Protein AF-A0A968DZC9-F1 (afdb_monomer_lite)

Secondary structure (DSSP, 8-state):
--HHHHHHHHHHHHTT------PEEE---SSPPPHHHHHHHHHTT-SEEESSSHHHHHHHHHTT----------SPPTTTSSSPP-HHHHHHHHHHHHHHHHHHHHHHHHHHTT--

Sequence (116 aa):
HLPYLELIETAARELRIPMRRGVLFVSPGPSYETAAEIKMVQVLGGDAVSMSTVPEVLVARARNMKVAGISCITNMATGLSQTPLSHQEVTEIANQVKSKFQELVREVISKMDKLD

pLDDT: mean 87.53, std 10.6, range [52.78, 97.38]

Radius of gyration: 15.74 Å; chains: 1; bounding box: 38×30×38 Å

Foldseek 3Di:
DLVLVVLLVVLCVVLVNDDDDAAEAEDQDPDADAPVVVVVCVVVGGPYYDNDDPVVVVVCVVVVHRDDDDDDCQDDGHPPDPDDDDPVSSVVSCVVCVVVVVSSVVSSVVCVVVVD

Structure (mmCIF, N/CA/C/O backbone):
data_AF-A0A968DZC9-F1
#
_entry.id   AF-A0A968DZC9-F1
#
loop_
_atom_site.group_PDB
_atom_site.id
_atom_site.type_symbol
_atom_site.label_atom_id
_atom_site.label_alt_id
_atom_site.label_comp_id
_atom_site.label_asym_id
_atom_site.label_entity_id
_atom_site.label_seq_id
_atom_site.pdbx_PDB_ins_code
_atom_site.Cartn_x
_atom_site.Cartn_y
_atom_site.Cartn_z
_atom_site.occupancy
_atom_site.B_iso_or_equiv
_atom_site.auth_seq_id
_atom_site.auth_comp_id
_atom_site.auth_asym_id
_atom_site.auth_atom_id
_atom_site.pdbx_PDB_model_num
ATOM 1 N N . HIS A 1 1 ? -18.945 4.030 1.276 1.00 53.41 1 HIS A N 1
ATOM 2 C CA . HIS A 1 1 ? -17.963 4.874 1.985 1.00 53.41 1 HIS A CA 1
ATOM 3 C C . HIS A 1 1 ? -16.750 4.041 2.360 1.00 53.41 1 HIS A C 1
ATOM 5 O O . HIS A 1 1 ? -16.921 2.859 2.636 1.00 53.41 1 HIS A O 1
ATOM 11 N N . LEU A 1 2 ? -15.548 4.623 2.326 1.00 70.62 2 LEU A N 1
ATOM 12 C CA . LEU A 1 2 ? -14.283 3.957 2.673 1.00 70.62 2 LEU A CA 1
ATOM 13 C C . LEU A 1 2 ? -13.770 4.530 4.009 1.00 70.62 2 LEU A C 1
ATOM 15 O O . LEU A 1 2 ? -12.769 5.244 4.010 1.00 70.62 2 LEU A O 1
ATOM 19 N N . PRO A 1 3 ? -14.449 4.250 5.141 1.00 83.06 3 PRO A N 1
ATOM 20 C CA . PRO A 1 3 ? -14.233 4.963 6.404 1.00 83.06 3 PRO A CA 1
ATOM 21 C C . PRO A 1 3 ? -12.785 4.882 6.909 1.00 83.06 3 PRO A C 1
ATOM 23 O O . PRO A 1 3 ? -12.264 5.850 7.449 1.00 83.06 3 PRO A O 1
ATOM 26 N N . TYR A 1 4 ? -12.090 3.765 6.671 1.00 88.38 4 TYR A N 1
ATOM 27 C CA . TYR A 1 4 ? -10.689 3.621 7.079 1.00 88.38 4 TYR A CA 1
ATOM 28 C C . TYR A 1 4 ? -9.712 4.445 6.241 1.00 88.38 4 TYR A C 1
ATOM 30 O O . TYR A 1 4 ? -8.688 4.860 6.769 1.00 88.38 4 TYR A O 1
ATOM 38 N N . LEU A 1 5 ? -10.003 4.701 4.960 1.00 90.62 5 LEU A N 1
ATOM 39 C CA . LEU A 1 5 ? -9.149 5.583 4.157 1.00 90.62 5 LEU A CA 1
ATOM 40 C C . LEU A 1 5 ? -9.275 7.027 4.640 1.00 90.62 5 LEU A C 1
ATOM 42 O O . LEU A 1 5 ? -8.262 7.676 4.866 1.00 90.62 5 LEU A O 1
ATOM 46 N N . GLU A 1 6 ? -10.505 7.494 4.870 1.00 91.50 6 GLU A N 1
ATOM 47 C CA . GLU A 1 6 ? -10.772 8.840 5.396 1.00 91.50 6 GLU A CA 1
ATOM 48 C C . GLU A 1 6 ? -10.125 9.039 6.780 1.00 91.50 6 GLU A C 1
ATOM 50 O O . GLU A 1 6 ? -9.545 10.094 7.063 1.00 91.50 6 GLU A O 1
ATOM 55 N N . LEU A 1 7 ? -10.159 8.001 7.624 1.00 92.94 7 LEU A N 1
ATOM 56 C CA . LEU A 1 7 ? -9.468 7.981 8.909 1.00 92.94 7 LEU A CA 1
ATOM 57 C C . LEU A 1 7 ? -7.948 8.132 8.749 1.00 92.94 7 LEU A C 1
ATOM 59 O O . LEU A 1 7 ? -7.342 8.986 9.397 1.00 92.94 7 LEU A O 1
ATOM 63 N N . ILE A 1 8 ? -7.337 7.312 7.889 1.00 95.00 8 ILE A N 1
ATOM 64 C CA . ILE A 1 8 ? -5.890 7.326 7.638 1.00 95.00 8 ILE A CA 1
ATOM 65 C C . ILE A 1 8 ? -5.447 8.682 7.077 1.00 95.00 8 ILE A C 1
ATOM 67 O O . ILE A 1 8 ? -4.454 9.243 7.539 1.00 95.00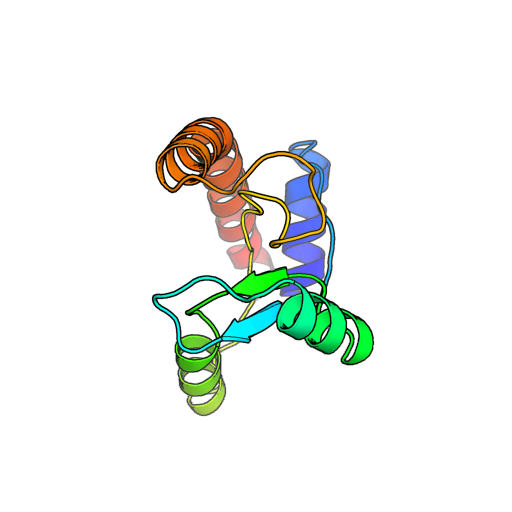 8 ILE A O 1
ATOM 71 N N . GLU A 1 9 ? -6.192 9.241 6.123 1.00 94.00 9 GLU A N 1
ATOM 72 C CA . GLU A 1 9 ? -5.909 10.557 5.540 1.00 94.00 9 GLU A CA 1
ATOM 73 C C . GLU A 1 9 ? -6.016 11.678 6.582 1.00 94.00 9 GLU A C 1
ATOM 75 O O . GLU A 1 9 ? -5.189 12.593 6.608 1.00 94.00 9 GLU A O 1
ATOM 80 N N . THR A 1 10 ? -6.996 11.594 7.484 1.00 94.25 10 THR A N 1
ATOM 81 C CA . THR A 1 10 ? -7.164 12.561 8.575 1.00 94.25 10 THR A CA 1
ATOM 82 C C . THR A 1 10 ? -6.011 12.490 9.575 1.00 94.25 10 THR A C 1
ATOM 84 O O . THR A 1 10 ? -5.421 13.526 9.885 1.00 94.25 10 THR A O 1
ATOM 87 N N . ALA A 1 11 ? -5.633 11.287 10.019 1.00 95.12 11 ALA A N 1
ATOM 88 C CA . ALA A 1 11 ? -4.486 11.084 10.905 1.00 95.12 11 ALA A CA 1
ATOM 89 C C . ALA A 1 11 ? -3.183 11.602 10.272 1.00 95.12 11 ALA A C 1
ATOM 91 O O . ALA A 1 11 ? -2.417 12.324 10.910 1.00 95.12 11 ALA A O 1
ATOM 92 N N . ALA A 1 12 ? -2.962 11.318 8.986 1.00 95.00 12 ALA A N 1
ATOM 93 C CA . ALA A 1 12 ? -1.792 11.806 8.264 1.00 95.00 12 ALA A CA 1
ATOM 94 C C . ALA A 1 12 ? -1.757 13.336 8.167 1.00 95.00 12 ALA A C 1
ATOM 96 O O . ALA A 1 12 ? -0.703 13.939 8.369 1.00 95.00 12 ALA A O 1
ATOM 97 N N . ARG A 1 13 ? -2.905 13.978 7.908 1.00 95.50 13 ARG A N 1
ATOM 98 C CA . ARG A 1 13 ? -3.020 15.442 7.848 1.00 95.50 13 ARG A CA 1
ATOM 99 C C . ARG A 1 13 ? -2.674 16.101 9.182 1.00 95.50 13 ARG A C 1
ATOM 101 O O . ARG A 1 13 ? -1.955 17.097 9.187 1.00 95.50 13 ARG A O 1
ATOM 108 N N . GLU A 1 14 ? -3.154 15.555 10.294 1.00 95.50 14 GLU A N 1
ATOM 109 C CA . GLU A 1 14 ? -2.860 16.079 11.635 1.00 95.50 14 GLU A CA 1
ATOM 110 C C . GLU A 1 14 ? -1.374 15.960 11.991 1.00 95.50 14 GLU A C 1
ATOM 112 O O . GLU A 1 14 ? -0.777 16.915 12.488 1.00 95.50 14 GLU A O 1
ATOM 117 N N . LEU A 1 15 ? -0.751 14.837 11.626 1.00 95.38 15 LEU A N 1
ATOM 118 C CA . LEU A 1 15 ? 0.685 14.598 11.796 1.00 95.38 15 LEU A CA 1
ATOM 119 C C . LEU A 1 15 ? 1.555 15.291 10.731 1.00 95.38 15 LEU A C 1
ATOM 121 O O . LEU A 1 15 ? 2.780 15.172 10.751 1.00 95.38 15 LEU A O 1
ATOM 125 N N . ARG A 1 16 ? 0.942 16.015 9.782 1.00 95.12 16 ARG A N 1
ATOM 126 C CA . ARG A 1 16 ? 1.612 16.665 8.639 1.00 95.12 16 ARG A CA 1
ATOM 127 C C . ARG A 1 16 ? 2.464 15.692 7.812 1.00 95.12 16 ARG A C 1
ATOM 129 O O . ARG A 1 16 ? 3.511 16.063 7.280 1.00 95.12 16 ARG A O 1
ATOM 136 N N . ILE A 1 17 ? 2.013 14.446 7.695 1.00 92.75 17 ILE A N 1
ATOM 137 C CA . ILE A 1 17 ? 2.632 13.414 6.864 1.00 92.75 17 ILE A CA 1
ATOM 138 C C . ILE A 1 17 ? 2.029 13.512 5.455 1.00 92.75 17 ILE A C 1
ATOM 140 O O . ILE A 1 17 ? 0.814 13.363 5.305 1.00 92.75 17 ILE A O 1
ATOM 144 N N . PRO A 1 18 ? 2.840 13.752 4.406 1.00 90.25 18 PRO A N 1
ATOM 145 C CA . PRO A 1 18 ? 2.352 13.731 3.033 1.00 90.25 18 PRO A CA 1
ATOM 146 C C . PRO A 1 18 ? 1.788 12.351 2.692 1.00 90.25 18 PRO A C 1
ATOM 148 O O . PRO A 1 18 ? 2.483 11.344 2.810 1.00 90.25 18 PRO A O 1
ATOM 151 N N . MET A 1 19 ? 0.536 12.314 2.249 1.00 92.00 19 MET A N 1
ATOM 152 C CA . MET A 1 19 ? -0.172 11.085 1.905 1.00 92.00 19 MET A CA 1
ATOM 153 C C . MET A 1 19 ? -0.694 11.188 0.476 1.00 92.00 19 MET A C 1
ATOM 155 O O . MET A 1 19 ? -1.146 12.248 0.040 1.00 92.00 19 MET A O 1
ATOM 159 N N . ARG A 1 20 ? -0.642 10.074 -0.251 1.00 92.31 20 ARG A N 1
ATOM 160 C CA . ARG A 1 20 ? -1.321 9.907 -1.535 1.00 92.31 20 ARG A CA 1
ATOM 161 C C . ARG A 1 20 ? -2.136 8.626 -1.501 1.00 92.31 20 ARG A C 1
ATOM 163 O O . ARG A 1 20 ? -1.748 7.660 -0.849 1.00 92.31 20 ARG A O 1
ATOM 170 N N . ARG A 1 21 ? -3.238 8.624 -2.241 1.00 93.12 21 ARG A N 1
ATOM 171 C CA . ARG A 1 21 ? -4.033 7.431 -2.512 1.00 93.12 21 ARG A CA 1
ATOM 172 C C . ARG A 1 21 ? -3.696 6.917 -3.907 1.00 93.12 21 ARG A C 1
ATOM 174 O O . ARG A 1 21 ? -3.557 7.722 -4.822 1.00 93.12 21 ARG A O 1
ATOM 181 N N . GLY A 1 22 ? -3.609 5.599 -4.049 1.00 93.75 22 GLY A N 1
ATOM 182 C CA . GLY A 1 22 ? -3.351 4.957 -5.332 1.00 93.75 22 GLY A CA 1
ATOM 183 C C . GLY A 1 22 ? -3.726 3.477 -5.362 1.00 93.75 22 GLY A C 1
ATOM 184 O O . GLY A 1 22 ? -4.216 2.925 -4.372 1.00 93.75 22 GLY A O 1
ATOM 185 N N . VAL A 1 23 ? -3.504 2.856 -6.515 1.00 95.56 23 VAL A N 1
ATOM 186 C CA . VAL A 1 23 ? -3.728 1.443 -6.816 1.00 95.56 23 VAL A CA 1
ATOM 187 C C . VAL A 1 23 ? -2.420 0.676 -6.639 1.00 95.56 23 VAL A C 1
ATOM 189 O O . VAL A 1 23 ? -1.417 0.965 -7.291 1.00 95.56 23 VAL A O 1
ATOM 192 N N . LEU A 1 24 ? -2.437 -0.326 -5.761 1.00 95.00 24 LEU A N 1
ATOM 193 C CA . LEU A 1 24 ? -1.314 -1.237 -5.565 1.00 95.00 24 LEU A CA 1
ATOM 194 C C . LEU A 1 24 ? -1.412 -2.403 -6.556 1.00 95.00 24 LEU A C 1
ATOM 196 O O . LEU A 1 24 ? -2.370 -3.174 -6.512 1.00 95.00 24 LEU A O 1
ATOM 200 N N . PHE A 1 25 ? -0.414 -2.545 -7.421 1.00 95.88 25 PHE A N 1
ATOM 201 C CA . PHE A 1 25 ? -0.226 -3.708 -8.279 1.00 95.88 25 PHE A CA 1
ATOM 202 C C . PHE A 1 25 ? 0.638 -4.751 -7.560 1.00 95.88 25 PHE A C 1
ATOM 204 O O . PHE A 1 25 ? 1.631 -4.398 -6.923 1.00 95.88 25 PHE A O 1
ATOM 211 N N . VAL A 1 26 ? 0.278 -6.033 -7.665 1.00 94.62 26 VAL A N 1
ATOM 212 C CA . VAL A 1 26 ? 1.059 -7.132 -7.079 1.00 94.62 26 VAL A CA 1
ATOM 213 C C . VAL A 1 26 ? 1.829 -7.898 -8.147 1.00 94.62 26 VAL A C 1
ATOM 215 O O . VAL A 1 26 ? 1.277 -8.285 -9.174 1.00 94.62 26 VAL A O 1
ATOM 218 N N . SER A 1 27 ? 3.104 -8.131 -7.870 1.00 92.56 27 SER A N 1
ATOM 219 C CA . SER A 1 27 ? 4.040 -8.930 -8.655 1.00 92.56 27 SER A CA 1
ATOM 220 C C . SER A 1 27 ? 4.489 -10.141 -7.825 1.00 92.56 27 SER A C 1
ATOM 222 O O . SER A 1 27 ? 4.491 -10.064 -6.600 1.00 92.56 27 SER A O 1
ATOM 224 N N . PRO A 1 28 ? 4.845 -11.288 -8.423 1.00 90.31 28 PRO A N 1
ATOM 225 C CA . PRO A 1 28 ? 5.279 -12.458 -7.657 1.00 90.31 28 PRO A CA 1
ATOM 226 C C . PRO A 1 28 ? 6.661 -12.303 -6.992 1.00 90.31 28 PRO A C 1
ATOM 228 O O . PRO A 1 28 ? 6.927 -12.989 -6.005 1.00 90.31 28 PRO A O 1
ATOM 231 N N . GLY A 1 29 ? 7.542 -11.430 -7.500 1.00 89.75 29 GLY A N 1
ATOM 232 C CA . GLY A 1 29 ? 8.929 -11.329 -7.024 1.00 89.75 29 GLY A CA 1
ATOM 233 C C . GLY A 1 29 ? 9.742 -12.630 -7.203 1.00 89.75 29 GLY A C 1
ATOM 234 O O . GLY A 1 29 ? 9.307 -13.540 -7.911 1.00 89.75 29 GLY A O 1
ATOM 235 N N . PRO A 1 30 ? 10.943 -12.755 -6.594 1.00 89.88 30 PRO A N 1
ATOM 236 C CA . PRO A 1 30 ? 11.661 -11.754 -5.793 1.00 89.88 30 PRO A CA 1
ATOM 237 C C . PRO A 1 30 ? 12.453 -10.745 -6.643 1.00 89.88 30 PRO A C 1
ATOM 239 O O . PRO A 1 30 ? 13.011 -9.787 -6.111 1.00 89.88 30 PRO A O 1
ATOM 242 N N . SER A 1 31 ? 12.550 -10.972 -7.954 1.00 88.94 31 SER A N 1
ATOM 243 C CA . SER A 1 31 ? 13.162 -10.023 -8.883 1.00 88.94 31 SER A CA 1
ATOM 244 C C . SER A 1 31 ? 12.283 -8.784 -9.028 1.00 88.94 31 SER A C 1
ATOM 246 O O . SER A 1 31 ? 11.063 -8.907 -9.109 1.00 88.94 31 SER A O 1
ATOM 248 N N . TYR A 1 32 ? 12.904 -7.604 -9.087 1.00 87.69 32 TYR A N 1
ATOM 249 C CA . TYR A 1 32 ? 12.202 -6.376 -9.457 1.00 87.69 32 TYR A CA 1
ATOM 250 C C . TYR A 1 32 ? 11.712 -6.428 -10.901 1.00 87.69 32 TYR A C 1
ATOM 252 O O . TYR A 1 32 ? 12.291 -7.106 -11.753 1.00 87.69 32 TYR A O 1
ATOM 260 N N . GLU A 1 33 ? 10.681 -5.641 -11.172 1.00 91.56 33 GLU A N 1
ATOM 261 C CA . GLU A 1 33 ? 10.094 -5.499 -12.492 1.00 91.56 33 GLU A CA 1
ATOM 262 C C . GLU A 1 33 ? 11.059 -4.774 -13.437 1.00 91.56 33 GLU A C 1
ATOM 264 O O . GLU A 1 33 ? 11.780 -3.837 -13.070 1.00 91.56 33 GLU A O 1
ATOM 269 N N . THR A 1 34 ? 11.039 -5.181 -14.698 1.00 92.12 34 THR A N 1
ATOM 270 C CA . THR A 1 34 ? 11.696 -4.484 -15.799 1.00 92.12 34 THR A CA 1
ATOM 271 C C . THR A 1 34 ? 10.991 -3.160 -16.110 1.00 92.12 34 THR A C 1
ATOM 273 O O . THR A 1 34 ? 9.810 -2.962 -15.827 1.00 92.12 34 THR A O 1
ATOM 276 N N . ALA A 1 35 ? 11.683 -2.244 -16.793 1.00 91.56 35 ALA A N 1
ATOM 277 C CA . ALA A 1 35 ? 11.078 -0.977 -17.219 1.00 91.56 35 ALA A CA 1
ATOM 278 C C . ALA A 1 35 ? 9.858 -1.167 -18.149 1.00 91.56 35 ALA A C 1
ATOM 280 O O . ALA A 1 35 ? 8.963 -0.323 -18.178 1.00 91.56 35 ALA A O 1
ATOM 281 N N . ALA A 1 36 ? 9.812 -2.261 -18.919 1.00 94.69 36 ALA A N 1
ATOM 282 C CA . ALA A 1 36 ? 8.667 -2.588 -19.767 1.00 94.69 36 ALA A CA 1
ATOM 283 C C . ALA A 1 36 ? 7.456 -3.036 -18.932 1.00 94.69 36 ALA A C 1
ATOM 285 O O . ALA A 1 36 ? 6.342 -2.578 -19.183 1.00 94.69 36 ALA A O 1
ATOM 286 N N . GLU A 1 37 ? 7.678 -3.859 -17.907 1.00 95.25 37 GLU A N 1
ATOM 287 C CA . GLU A 1 37 ? 6.631 -4.278 -16.969 1.00 95.25 37 GLU A CA 1
ATOM 288 C C . GLU A 1 37 ? 6.103 -3.096 -16.152 1.00 95.25 37 GLU A C 1
ATOM 290 O O . GLU A 1 37 ? 4.894 -2.954 -16.007 1.00 95.25 37 GLU A O 1
ATOM 295 N N . ILE A 1 38 ? 6.965 -2.176 -15.706 1.00 95.31 38 ILE A N 1
ATOM 296 C CA . ILE A 1 38 ? 6.519 -0.954 -15.020 1.00 95.31 38 ILE A CA 1
ATOM 297 C C . ILE A 1 38 ? 5.633 -0.087 -15.921 1.00 95.31 38 ILE A C 1
ATOM 299 O O . ILE A 1 38 ? 4.583 0.380 -15.480 1.00 95.31 38 ILE A O 1
ATOM 303 N N . LYS A 1 39 ? 5.989 0.086 -17.201 1.00 94.81 39 LYS A N 1
ATOM 304 C CA . LYS A 1 39 ? 5.124 0.792 -18.165 1.00 94.81 39 LYS A CA 1
ATOM 305 C C . LYS A 1 39 ? 3.786 0.085 -18.352 1.00 94.81 39 LYS A C 1
ATOM 307 O O . LYS A 1 39 ? 2.755 0.749 -18.402 1.00 94.81 39 LYS A O 1
ATOM 312 N N . MET A 1 40 ? 3.794 -1.245 -18.439 1.00 96.38 40 MET A N 1
ATOM 313 C CA . MET A 1 40 ? 2.565 -2.035 -18.489 1.00 96.38 40 MET A CA 1
ATOM 314 C C . MET A 1 40 ? 1.697 -1.761 -17.254 1.00 96.38 40 MET A C 1
ATOM 316 O O . MET A 1 40 ? 0.520 -1.455 -17.410 1.00 96.38 40 MET A O 1
ATOM 320 N N . VAL A 1 41 ? 2.267 -1.794 -16.046 1.00 96.62 41 VAL A N 1
ATOM 321 C CA . VAL A 1 41 ? 1.536 -1.508 -14.800 1.00 96.62 41 VAL A CA 1
ATOM 322 C C . VAL A 1 41 ? 0.929 -0.105 -14.808 1.00 96.62 41 VAL A C 1
ATOM 324 O O . VAL A 1 41 ? -0.239 0.047 -14.457 1.00 96.62 41 VAL A O 1
ATOM 327 N N . GLN A 1 42 ? 1.670 0.909 -15.262 1.00 94.50 42 GLN A N 1
ATOM 328 C CA . GLN A 1 42 ? 1.149 2.275 -15.378 1.00 94.50 42 GLN A CA 1
ATOM 329 C C . GLN A 1 42 ? -0.042 2.358 -16.340 1.00 94.50 42 GLN A C 1
ATOM 331 O O . GLN A 1 42 ? -1.043 2.996 -16.024 1.00 94.50 42 GLN A O 1
ATOM 336 N N . VAL A 1 43 ? 0.034 1.684 -17.494 1.00 97.19 43 VAL A N 1
ATOM 337 C CA . VAL A 1 43 ? -1.077 1.613 -18.461 1.00 97.19 43 VAL A CA 1
ATOM 338 C C . VAL A 1 43 ? -2.292 0.894 -17.869 1.00 97.19 43 VAL A C 1
ATOM 340 O O . VAL A 1 43 ? -3.425 1.288 -18.135 1.00 97.19 43 VAL A O 1
ATOM 343 N N . LEU A 1 44 ? -2.071 -0.121 -17.031 1.00 96.94 44 LEU A N 1
ATOM 344 C CA . LEU A 1 44 ? -3.125 -0.819 -16.288 1.00 96.94 44 LEU A CA 1
ATOM 345 C C . LEU A 1 44 ? -3.676 -0.006 -15.098 1.00 96.94 44 LEU A C 1
ATOM 347 O O . LEU A 1 44 ? -4.637 -0.441 -14.466 1.00 96.94 44 LEU A O 1
ATOM 351 N N . GLY A 1 45 ? -3.100 1.165 -14.803 1.00 96.56 45 GLY A N 1
ATOM 352 C CA . GLY A 1 45 ? -3.549 2.071 -13.745 1.00 96.56 45 GLY A CA 1
ATOM 353 C C . GLY A 1 45 ? -2.960 1.791 -12.361 1.00 96.56 45 GLY A C 1
ATOM 354 O O . GLY A 1 45 ? -3.543 2.221 -11.371 1.00 96.56 45 GLY A O 1
ATOM 355 N N . GLY A 1 46 ? -1.848 1.059 -12.265 1.00 96.00 46 GLY A N 1
ATOM 356 C CA . GLY A 1 46 ? -1.121 0.872 -11.008 1.00 96.00 46 GLY A CA 1
ATOM 357 C C . GLY A 1 46 ? -0.266 2.092 -10.649 1.00 96.00 46 GLY A C 1
ATOM 358 O O . GLY A 1 46 ? 0.503 2.581 -11.475 1.00 96.00 46 GLY A O 1
ATOM 359 N N . ASP A 1 47 ? -0.365 2.544 -9.398 1.00 94.88 47 ASP A N 1
ATOM 360 C CA . ASP A 1 47 ? 0.416 3.660 -8.844 1.00 94.88 47 ASP A CA 1
ATOM 361 C C . ASP A 1 47 ? 1.657 3.187 -8.069 1.00 94.88 47 ASP A C 1
ATOM 363 O O . ASP A 1 47 ? 2.628 3.929 -7.918 1.00 94.88 47 ASP A O 1
ATOM 367 N N . ALA A 1 48 ? 1.629 1.953 -7.562 1.00 93.75 48 ALA A N 1
ATOM 368 C CA . ALA A 1 48 ? 2.730 1.320 -6.844 1.00 93.75 48 ALA A CA 1
ATOM 369 C C . ALA A 1 48 ? 2.789 -0.178 -7.158 1.00 93.75 48 ALA A C 1
ATOM 371 O O . ALA A 1 48 ? 1.765 -0.784 -7.471 1.00 93.75 48 ALA A O 1
ATOM 372 N N . VAL A 1 49 ? 3.973 -0.778 -7.029 1.00 93.75 49 VAL A N 1
ATOM 373 C CA . VAL A 1 49 ? 4.179 -2.225 -7.179 1.00 93.75 49 VAL A CA 1
ATOM 374 C C . VAL A 1 49 ? 4.651 -2.813 -5.853 1.00 93.75 49 VAL A C 1
ATOM 376 O O . VAL A 1 49 ? 5.465 -2.209 -5.158 1.00 93.75 49 VAL A O 1
ATOM 379 N N . SER A 1 50 ? 4.123 -3.978 -5.490 1.00 92.19 50 SER A N 1
ATOM 380 C CA . SER A 1 50 ? 4.532 -4.744 -4.314 1.00 92.19 50 SER A CA 1
ATOM 381 C C . SER A 1 50 ? 4.613 -6.227 -4.648 1.00 92.19 50 SER A C 1
ATOM 383 O O . SER A 1 50 ? 3.929 -6.709 -5.546 1.00 92.19 50 SER A O 1
ATOM 385 N N . MET A 1 51 ? 5.427 -6.959 -3.892 1.00 93.81 51 MET A N 1
ATOM 386 C CA . MET A 1 51 ? 5.539 -8.415 -3.994 1.00 93.81 51 MET A CA 1
ATOM 387 C C . MET A 1 51 ? 4.706 -9.155 -2.933 1.00 93.81 51 MET A C 1
ATOM 389 O O . MET A 1 51 ? 4.869 -10.353 -2.722 1.00 93.81 51 MET A O 1
ATOM 393 N N . SER A 1 52 ? 3.842 -8.439 -2.207 1.00 93.06 52 SER A N 1
ATOM 394 C CA . SER A 1 52 ? 3.071 -8.969 -1.076 1.00 93.06 52 SER A CA 1
ATOM 395 C C . SER A 1 52 ? 1.708 -8.276 -0.939 1.00 93.06 52 SER A C 1
ATOM 397 O O . SER A 1 52 ? 1.243 -7.593 -1.853 1.00 93.06 52 SER A O 1
ATOM 399 N N . THR A 1 53 ? 1.075 -8.404 0.231 1.00 94.81 53 THR A N 1
ATOM 400 C CA . THR A 1 53 ? -0.128 -7.679 0.674 1.00 94.81 53 THR A CA 1
ATOM 401 C C . THR A 1 53 ? -1.430 -8.152 0.032 1.00 94.81 53 THR A C 1
ATOM 403 O O . THR A 1 53 ? -2.419 -8.349 0.736 1.00 94.81 53 THR A O 1
ATOM 406 N N . VAL A 1 54 ? -1.481 -8.332 -1.291 1.00 94.56 54 VAL A N 1
ATOM 407 C CA . VAL A 1 54 ? -2.721 -8.744 -1.973 1.00 94.56 54 VAL A CA 1
ATOM 408 C C . VAL A 1 54 ? -3.238 -10.110 -1.490 1.00 94.56 54 VAL A C 1
ATOM 410 O O . VAL A 1 54 ? -4.438 -10.195 -1.212 1.00 94.56 54 VAL A O 1
ATOM 413 N N . PRO A 1 55 ? -2.407 -11.160 -1.317 1.00 93.00 55 PRO A N 1
ATOM 414 C CA . PRO A 1 55 ? -2.874 -12.435 -0.767 1.00 93.00 55 PRO A CA 1
ATOM 415 C C . PRO A 1 55 ? -3.514 -12.301 0.624 1.00 93.00 55 PRO A C 1
ATOM 417 O O . PRO A 1 55 ? -4.579 -12.866 0.877 1.00 93.00 55 PRO A O 1
ATOM 420 N N . GLU A 1 56 ? -2.917 -11.509 1.514 1.00 95.69 56 GLU A N 1
ATOM 421 C CA . GLU A 1 56 ? -3.415 -11.258 2.868 1.00 95.69 56 GLU A CA 1
ATOM 422 C C . GLU A 1 56 ? -4.749 -10.505 2.843 1.00 95.69 56 GLU A C 1
ATOM 424 O O . GLU A 1 56 ? -5.688 -10.872 3.554 1.00 95.69 56 GLU A O 1
ATOM 429 N N . VAL A 1 57 ? -4.868 -9.491 1.976 1.00 95.50 57 VAL A N 1
ATOM 430 C CA . VAL A 1 57 ? -6.115 -8.739 1.769 1.00 95.50 57 VAL A CA 1
ATOM 431 C C . VAL A 1 57 ? -7.227 -9.667 1.278 1.00 95.50 57 VAL A C 1
ATOM 433 O O . VAL A 1 57 ? -8.344 -9.602 1.794 1.00 95.50 57 VAL A O 1
ATOM 436 N N . LEU A 1 58 ? -6.943 -10.554 0.318 1.00 95.44 58 LEU A N 1
ATOM 437 C CA . LEU A 1 58 ? -7.923 -11.508 -0.208 1.00 95.44 58 LEU A CA 1
ATOM 438 C C . LEU A 1 58 ? -8.453 -12.439 0.890 1.00 95.44 58 LEU A C 1
ATOM 440 O O . LEU A 1 58 ? -9.668 -12.592 1.031 1.00 95.44 58 LEU A O 1
ATOM 444 N N . VAL A 1 59 ? -7.563 -13.004 1.712 1.00 97.38 59 VAL A N 1
ATOM 445 C CA . VAL A 1 59 ? -7.950 -13.874 2.835 1.00 97.38 59 VAL A CA 1
ATOM 446 C C . VAL A 1 59 ? -8.765 -13.108 3.880 1.00 97.38 59 VAL A C 1
ATOM 448 O O . VAL A 1 59 ? -9.813 -13.591 4.311 1.00 97.38 59 VAL A O 1
ATOM 451 N N . ALA A 1 60 ? -8.343 -11.901 4.260 1.00 96.25 60 ALA A N 1
ATOM 452 C CA . ALA A 1 60 ? -9.060 -11.074 5.229 1.00 96.25 60 ALA A CA 1
ATOM 453 C C . ALA A 1 60 ? -10.477 -10.723 4.739 1.00 96.25 60 ALA A C 1
ATOM 455 O O . ALA A 1 60 ? -11.458 -10.850 5.477 1.00 96.25 60 ALA A O 1
ATOM 456 N N . ARG A 1 61 ? -10.616 -10.355 3.459 1.00 94.81 61 ARG A N 1
ATOM 457 C CA . ARG A 1 61 ? -11.916 -10.061 2.838 1.00 94.81 61 ARG A CA 1
ATOM 458 C C . ARG A 1 61 ? -12.805 -11.297 2.732 1.00 94.81 61 ARG A C 1
ATOM 460 O O . ARG A 1 61 ? -13.998 -11.179 2.998 1.00 94.81 61 ARG A O 1
ATOM 467 N N 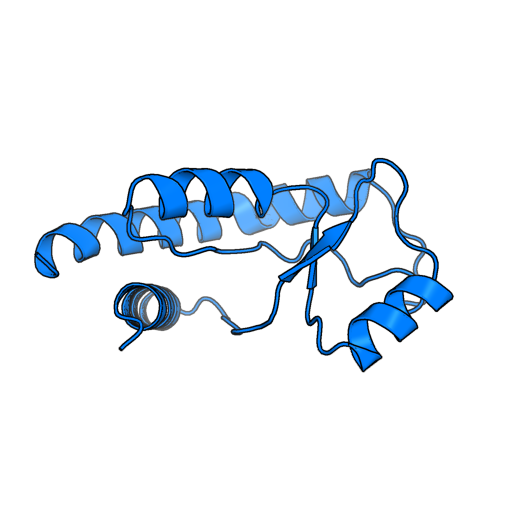. ALA A 1 62 ? -12.243 -12.474 2.447 1.00 96.94 62 ALA A N 1
ATOM 468 C CA . ALA A 1 62 ? -12.976 -13.743 2.488 1.00 96.94 62 ALA A CA 1
ATOM 469 C C . ALA A 1 62 ? -13.525 -14.072 3.892 1.00 96.94 62 ALA A C 1
ATOM 471 O O . ALA A 1 62 ? -14.473 -14.842 4.025 1.00 96.94 62 ALA A O 1
ATOM 472 N N . ARG A 1 63 ? -12.962 -13.464 4.946 1.00 96.94 63 ARG A N 1
ATOM 473 C CA . ARG A 1 63 ? -13.451 -13.534 6.333 1.00 96.94 63 ARG A CA 1
ATOM 474 C C . ARG A 1 63 ? -14.268 -12.312 6.759 1.00 96.94 63 ARG A C 1
ATOM 476 O O . ARG A 1 63 ? -14.452 -12.092 7.950 1.00 96.94 63 ARG A O 1
ATOM 483 N N . ASN A 1 64 ? -14.771 -11.527 5.803 1.00 93.62 64 ASN A N 1
ATOM 484 C CA . ASN A 1 64 ? -15.554 -10.308 6.033 1.00 93.62 64 ASN A CA 1
ATOM 485 C C . ASN A 1 64 ? -14.839 -9.239 6.875 1.00 93.62 64 ASN A C 1
ATOM 487 O O . ASN A 1 64 ? -15.479 -8.319 7.385 1.00 93.62 64 ASN A O 1
ATOM 491 N N . MET A 1 65 ? -13.510 -9.307 6.993 1.00 93.00 65 MET A N 1
ATOM 492 C CA . MET A 1 65 ? -12.749 -8.287 7.700 1.00 93.00 65 MET A CA 1
ATOM 493 C C . MET A 1 65 ? -12.760 -6.985 6.898 1.00 93.00 65 MET A C 1
ATOM 495 O O . MET A 1 65 ? -12.702 -6.971 5.660 1.00 93.00 65 MET A O 1
ATOM 499 N N . LYS A 1 66 ? -12.834 -5.864 7.609 1.00 90.00 66 LYS A N 1
ATOM 500 C CA . LYS A 1 66 ? -12.609 -4.541 7.031 1.00 90.00 66 LYS A CA 1
ATOM 501 C C . LYS A 1 66 ? -11.090 -4.340 6.911 1.00 90.00 66 LYS A C 1
ATOM 503 O O . LYS A 1 66 ? -10.358 -4.678 7.834 1.00 90.00 66 LYS A O 1
ATOM 508 N N . VAL A 1 67 ? -10.612 -3.856 5.764 1.00 91.75 67 VAL A N 1
ATOM 509 C CA . VAL A 1 67 ? -9.174 -3.784 5.452 1.00 91.75 67 VAL A CA 1
ATOM 510 C C . VAL A 1 67 ? -8.830 -2.405 4.906 1.00 91.75 67 VAL A C 1
ATOM 512 O O . VAL A 1 67 ? -9.562 -1.869 4.073 1.00 91.75 67 VAL A O 1
ATOM 515 N N . ALA A 1 68 ? -7.701 -1.861 5.350 1.00 92.00 68 ALA A N 1
ATOM 516 C CA . ALA A 1 68 ? -7.052 -0.699 4.763 1.00 92.00 68 ALA A CA 1
ATOM 517 C C . ALA A 1 68 ? -5.551 -0.972 4.640 1.00 92.00 68 ALA A C 1
ATOM 519 O O . ALA A 1 68 ? -4.971 -1.638 5.496 1.00 92.00 68 ALA A O 1
ATOM 520 N N . GLY A 1 69 ? -4.939 -0.487 3.561 1.00 92.44 69 GLY A N 1
ATOM 521 C CA . GLY A 1 69 ? -3.518 -0.671 3.283 1.00 92.44 69 GLY A CA 1
ATOM 522 C C . GLY A 1 69 ? -2.781 0.661 3.293 1.00 92.44 69 GLY A C 1
ATOM 523 O O . GLY A 1 69 ? -3.284 1.649 2.761 1.00 92.44 69 GLY A O 1
ATOM 524 N N . ILE A 1 70 ? -1.581 0.671 3.871 1.00 93.94 70 ILE A N 1
ATOM 525 C CA . ILE A 1 70 ? -0.651 1.801 3.814 1.00 93.94 70 ILE A CA 1
ATOM 526 C C . ILE A 1 70 ? 0.656 1.262 3.243 1.00 93.94 70 ILE A C 1
ATOM 528 O O . ILE A 1 70 ? 1.241 0.339 3.804 1.00 93.94 70 ILE A O 1
ATOM 532 N N . SER A 1 71 ? 1.098 1.817 2.118 1.00 92.00 71 SER A N 1
ATOM 533 C CA . SER A 1 71 ? 2.366 1.445 1.485 1.00 92.00 71 SER A CA 1
ATOM 534 C C . SER A 1 71 ? 3.402 2.535 1.729 1.00 92.00 71 SER A C 1
ATOM 536 O O . SER A 1 71 ? 3.164 3.702 1.423 1.00 92.00 71 SER A O 1
ATOM 538 N N . CYS A 1 72 ? 4.559 2.158 2.270 1.00 89.00 72 CYS A N 1
ATOM 539 C CA . CYS A 1 72 ? 5.711 3.049 2.348 1.00 89.00 72 CYS A CA 1
ATOM 540 C C . CYS A 1 72 ? 6.466 2.982 1.018 1.00 89.00 72 CYS A C 1
ATOM 542 O O . CYS A 1 72 ? 7.069 1.958 0.708 1.00 89.00 72 CYS A O 1
ATOM 544 N N . ILE A 1 73 ? 6.427 4.057 0.229 1.00 87.56 73 ILE A N 1
ATOM 545 C CA . ILE A 1 73 ? 7.140 4.118 -1.052 1.00 87.56 73 ILE A CA 1
ATOM 546 C C . ILE A 1 73 ? 8.623 4.361 -0.775 1.00 87.56 73 ILE A C 1
ATOM 548 O O . ILE A 1 73 ? 9.032 5.472 -0.447 1.00 87.56 73 ILE A O 1
ATOM 552 N N . THR A 1 74 ? 9.419 3.300 -0.865 1.00 77.44 74 THR A N 1
ATOM 553 C CA . THR A 1 74 ? 10.858 3.315 -0.566 1.00 77.44 74 THR A CA 1
ATOM 554 C C . THR A 1 74 ? 11.715 3.744 -1.747 1.00 77.44 74 THR A C 1
ATOM 556 O O . THR A 1 74 ? 12.824 4.222 -1.551 1.00 77.44 74 THR A O 1
ATOM 559 N N . ASN A 1 75 ? 11.224 3.577 -2.972 1.00 79.75 75 ASN A N 1
ATOM 560 C CA . ASN A 1 75 ? 11.964 3.866 -4.193 1.00 79.75 75 ASN A CA 1
ATOM 561 C C . ASN A 1 75 ? 11.009 4.135 -5.358 1.00 79.75 75 ASN A C 1
ATOM 563 O O . ASN A 1 75 ? 9.847 3.729 -5.343 1.00 79.75 75 ASN A O 1
ATOM 567 N N . MET A 1 76 ? 11.527 4.791 -6.394 1.00 81.50 76 MET A N 1
ATOM 568 C CA . MET A 1 76 ? 10.848 4.862 -7.686 1.00 81.50 76 MET A CA 1
ATOM 569 C C . MET A 1 76 ? 10.947 3.512 -8.397 1.00 81.50 76 MET A C 1
ATOM 571 O O . MET A 1 76 ? 11.927 2.792 -8.227 1.00 81.50 76 MET A O 1
ATOM 575 N N . ALA A 1 77 ? 9.951 3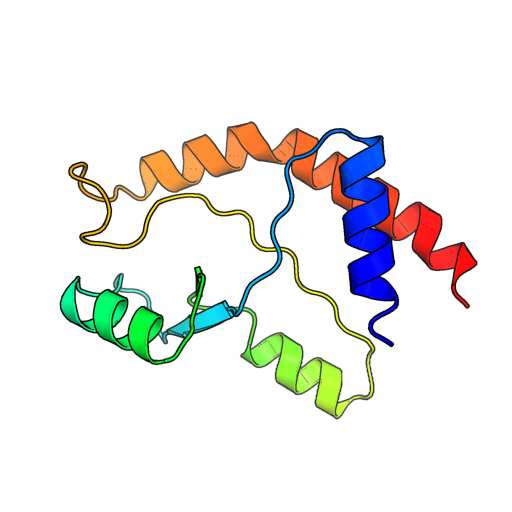.157 -9.203 1.00 81.00 77 ALA A N 1
ATOM 576 C CA . ALA A 1 77 ? 9.995 1.913 -9.963 1.00 81.00 77 ALA A CA 1
ATOM 577 C C . ALA A 1 77 ? 11.100 1.931 -11.043 1.00 81.00 77 ALA A C 1
ATOM 579 O O . ALA A 1 77 ? 11.516 3.000 -11.508 1.00 81.00 77 ALA A O 1
ATOM 580 N N . THR A 1 78 ? 11.573 0.748 -11.452 1.00 80.69 78 THR A N 1
ATOM 581 C CA . THR A 1 78 ? 12.637 0.585 -12.456 1.00 80.69 78 THR A CA 1
ATOM 582 C C . THR A 1 78 ? 12.347 1.395 -13.721 1.00 80.69 78 THR A C 1
ATOM 584 O O . THR A 1 78 ? 11.270 1.301 -14.306 1.00 80.69 78 THR A O 1
ATOM 587 N N . GLY A 1 79 ? 13.326 2.184 -14.170 1.00 77.44 79 GLY A N 1
ATOM 588 C CA . GLY A 1 79 ?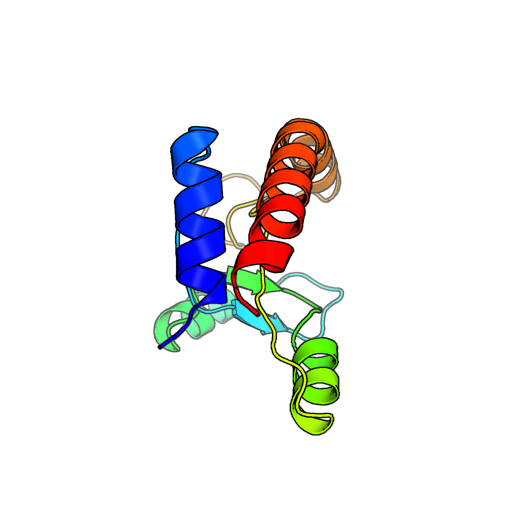 13.207 2.997 -15.384 1.00 77.44 79 GLY A CA 1
ATOM 589 C C . GLY A 1 79 ? 12.455 4.322 -15.214 1.00 77.44 79 GLY A C 1
ATOM 590 O O . GLY A 1 79 ? 12.347 5.061 -16.190 1.00 77.44 79 GLY A O 1
ATOM 591 N N . LEU A 1 80 ? 11.971 4.651 -14.008 1.00 77.38 80 LEU A N 1
ATOM 592 C CA . LEU A 1 80 ? 11.417 5.977 -13.685 1.00 77.38 80 LEU A CA 1
ATOM 593 C C . LEU A 1 80 ? 12.453 6.933 -13.069 1.00 77.38 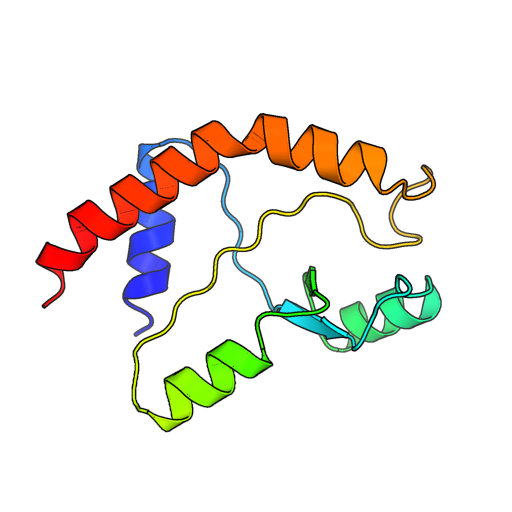80 LEU A C 1
ATOM 595 O O . LEU A 1 80 ? 12.260 8.146 -13.113 1.00 77.38 80 LEU A O 1
ATOM 599 N N . SER A 1 81 ? 13.545 6.404 -12.511 1.00 71.69 81 SER A N 1
ATOM 600 C CA . SER A 1 81 ? 14.697 7.173 -12.018 1.00 71.69 81 SER A CA 1
ATOM 601 C C . SER A 1 81 ? 15.955 6.828 -12.817 1.00 71.69 81 SER A C 1
ATOM 603 O O . SER A 1 81 ? 16.074 5.716 -13.333 1.00 71.69 81 SER A O 1
ATOM 605 N N . GLN A 1 82 ? 16.901 7.771 -12.907 1.00 59.59 82 GLN A N 1
ATOM 606 C CA . GLN A 1 82 ? 18.219 7.526 -13.512 1.00 59.59 82 GLN A CA 1
ATOM 607 C C . GLN A 1 82 ? 19.160 6.724 -12.600 1.00 59.59 82 GLN A C 1
ATOM 609 O O . GLN A 1 82 ? 20.156 6.184 -13.075 1.00 59.59 82 GLN A O 1
ATOM 614 N N . THR A 1 83 ? 18.852 6.628 -11.304 1.00 61.25 83 THR A N 1
ATOM 615 C CA . THR A 1 83 ? 19.612 5.823 -10.342 1.00 61.25 83 THR A CA 1
ATOM 616 C C . THR A 1 83 ? 19.161 4.357 -10.370 1.00 61.25 83 THR A C 1
ATOM 618 O O . THR A 1 83 ? 17.957 4.100 -10.260 1.00 61.25 83 THR A O 1
ATOM 621 N N . PRO A 1 84 ? 20.090 3.387 -10.498 1.00 63.09 84 PRO A N 1
ATOM 622 C CA . PRO A 1 84 ? 19.785 1.968 -10.337 1.00 63.09 84 PRO A CA 1
ATOM 623 C C . PRO A 1 84 ? 19.234 1.678 -8.940 1.00 63.09 84 PRO A C 1
ATOM 625 O O . PRO A 1 84 ? 19.690 2.262 -7.964 1.00 63.09 84 PRO A O 1
ATOM 628 N N . LEU A 1 85 ? 18.287 0.747 -8.841 1.00 66.00 85 LEU A N 1
ATOM 629 C CA . LEU A 1 85 ? 17.727 0.336 -7.557 1.00 66.00 85 LEU A CA 1
ATOM 630 C C . LEU A 1 85 ? 18.729 -0.497 -6.762 1.00 66.00 85 LEU A C 1
ATOM 632 O O . LEU A 1 85 ? 19.172 -1.544 -7.239 1.00 66.00 85 LEU A O 1
ATOM 636 N N . SER A 1 86 ? 19.022 -0.089 -5.527 1.00 70.75 86 SER A N 1
ATOM 637 C CA . SER A 1 86 ? 19.726 -0.936 -4.566 1.00 70.75 86 SER A CA 1
ATOM 638 C C . SER A 1 86 ? 18.820 -1.331 -3.396 1.00 70.75 86 SER A C 1
ATOM 640 O O . SER A 1 86 ? 18.050 -0.535 -2.859 1.00 70.75 86 SER A O 1
ATOM 642 N N . HIS A 1 87 ? 18.919 -2.589 -2.957 1.00 69.38 87 HIS A N 1
ATOM 643 C CA . HIS A 1 87 ? 18.193 -3.067 -1.773 1.00 69.38 87 HIS A CA 1
ATOM 644 C C . HIS A 1 87 ? 18.617 -2.325 -0.488 1.00 69.38 87 HIS A C 1
ATOM 646 O O . HIS A 1 87 ? 17.845 -2.192 0.464 1.00 69.38 87 HIS A O 1
ATOM 652 N N . GLN A 1 88 ? 19.845 -1.805 -0.476 1.00 72.75 88 GLN A N 1
ATOM 653 C CA . GLN A 1 88 ? 20.381 -1.033 0.633 1.00 72.75 88 GLN A CA 1
ATOM 654 C C . GLN A 1 88 ? 19.679 0.328 0.772 1.00 72.75 88 GLN A C 1
ATOM 656 O O . GLN A 1 88 ? 19.215 0.645 1.865 1.00 72.75 88 GLN A O 1
ATOM 661 N N . GLU A 1 89 ? 19.493 1.076 -0.323 1.00 70.62 89 GLU A N 1
ATOM 662 C CA . GLU A 1 89 ? 18.759 2.356 -0.308 1.00 70.62 89 GLU A CA 1
ATOM 663 C C . GLU A 1 89 ? 17.314 2.183 0.172 1.00 70.62 89 GLU A C 1
ATOM 665 O O . GLU A 1 89 ? 16.819 2.979 0.971 1.00 70.62 89 GLU A O 1
ATOM 670 N N . VAL A 1 90 ? 16.649 1.103 -0.253 1.00 75.00 90 VAL A N 1
ATOM 671 C CA . VAL A 1 90 ? 15.296 0.755 0.210 1.00 75.00 90 VAL A CA 1
ATOM 672 C C . VAL A 1 90 ? 15.259 0.612 1.733 1.00 75.00 90 VAL A C 1
ATOM 674 O O . VAL A 1 90 ? 14.369 1.154 2.392 1.00 75.00 90 VAL A O 1
ATOM 677 N N . THR A 1 91 ? 16.246 -0.080 2.303 1.00 75.62 91 THR A N 1
ATOM 678 C CA . THR A 1 91 ? 16.343 -0.315 3.750 1.00 75.62 91 THR A CA 1
ATOM 679 C C . THR A 1 91 ? 16.650 0.972 4.517 1.00 75.62 91 THR A C 1
ATOM 681 O O . THR A 1 91 ? 16.078 1.221 5.581 1.00 75.62 91 THR A O 1
ATOM 684 N N . GLU A 1 92 ? 17.529 1.820 3.985 1.00 77.81 92 GLU A N 1
ATOM 685 C CA . GLU A 1 92 ? 17.880 3.107 4.590 1.00 77.81 92 GLU A CA 1
ATOM 686 C C . GLU A 1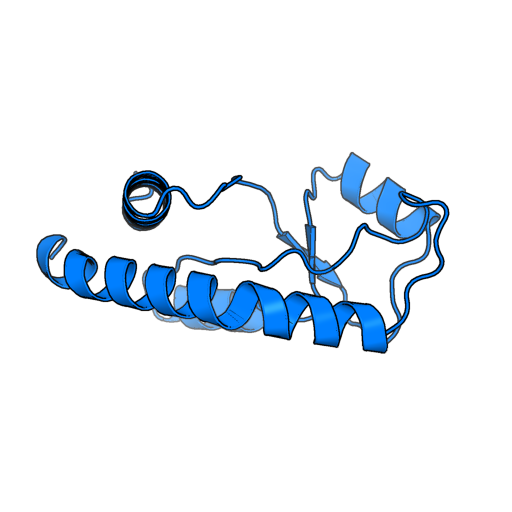 92 ? 16.682 4.062 4.623 1.00 77.81 92 GLU A C 1
ATOM 688 O O . GLU A 1 92 ? 16.365 4.613 5.681 1.00 77.81 92 GLU A O 1
ATOM 693 N N . ILE A 1 93 ? 15.955 4.192 3.509 1.00 76.12 93 ILE A N 1
ATOM 694 C CA . ILE A 1 93 ? 14.744 5.019 3.435 1.00 76.12 93 ILE A CA 1
ATOM 695 C C . ILE A 1 93 ? 13.662 4.465 4.367 1.00 76.12 93 ILE A C 1
ATOM 697 O O . ILE A 1 93 ? 13.051 5.226 5.120 1.00 76.12 93 ILE A O 1
ATOM 701 N N . ALA A 1 94 ? 13.464 3.144 4.401 1.00 75.62 94 ALA A N 1
ATOM 702 C CA . ALA A 1 94 ? 12.519 2.523 5.327 1.00 75.62 94 ALA A CA 1
ATOM 703 C C . ALA A 1 94 ? 12.844 2.865 6.793 1.00 75.62 94 ALA A C 1
ATOM 705 O O . ALA A 1 94 ? 11.944 3.203 7.564 1.00 75.62 94 ALA A O 1
ATOM 706 N N . ASN A 1 95 ? 14.125 2.856 7.176 1.00 77.44 95 ASN A N 1
ATOM 707 C CA . ASN A 1 95 ? 14.558 3.233 8.523 1.00 77.44 95 ASN A CA 1
ATOM 708 C C . ASN A 1 95 ? 14.330 4.720 8.832 1.00 77.44 95 ASN A C 1
ATOM 710 O O . ASN A 1 95 ? 13.934 5.047 9.952 1.00 77.44 95 ASN A O 1
ATOM 714 N N . GLN A 1 96 ? 14.520 5.612 7.858 1.00 78.31 96 GLN A N 1
ATOM 715 C CA . GLN A 1 96 ? 14.258 7.048 8.022 1.00 78.31 96 GLN A CA 1
ATOM 716 C C . GLN A 1 96 ? 12.765 7.355 8.202 1.00 78.31 96 GLN A C 1
ATOM 718 O O . GLN A 1 96 ? 12.398 8.247 8.967 1.00 78.31 96 GLN A O 1
ATOM 723 N N . VAL A 1 97 ? 11.892 6.613 7.513 1.00 83.44 97 VAL A N 1
ATOM 724 C CA . VAL A 1 97 ? 10.434 6.824 7.557 1.00 83.44 97 VAL A CA 1
ATOM 725 C C . VAL A 1 97 ? 9.778 6.066 8.720 1.00 83.44 97 VAL A C 1
ATOM 727 O O . VAL A 1 97 ? 8.666 6.401 9.130 1.00 83.44 97 VAL A O 1
ATOM 730 N N . LYS A 1 98 ? 10.481 5.096 9.315 1.00 85.94 98 LYS A N 1
ATOM 731 C CA . LYS A 1 98 ? 9.984 4.211 10.378 1.00 85.94 98 LYS A CA 1
ATOM 732 C C . LYS A 1 98 ? 9.289 4.943 11.523 1.00 85.94 98 LYS A C 1
ATOM 734 O O . LYS A 1 98 ? 8.195 4.540 11.904 1.00 85.94 98 LYS A O 1
ATOM 739 N N . SER A 1 99 ? 9.895 5.997 12.072 1.00 87.50 99 SER A N 1
ATOM 740 C CA . SER A 1 99 ? 9.326 6.730 13.215 1.00 87.50 99 SER A CA 1
ATOM 741 C C . SER A 1 99 ? 7.992 7.391 12.861 1.00 87.50 99 SER A C 1
ATOM 743 O O . SER A 1 99 ? 7.005 7.190 13.563 1.00 87.50 99 SER A O 1
ATOM 745 N N . LYS A 1 100 ? 7.934 8.089 11.720 1.00 89.69 100 LYS A N 1
ATOM 746 C CA . LYS A 1 100 ? 6.709 8.724 11.208 1.00 89.69 100 LYS A CA 1
ATOM 747 C C . LYS A 1 100 ? 5.628 7.697 10.882 1.00 89.69 100 LYS A C 1
ATOM 749 O O . LYS A 1 100 ? 4.457 7.920 11.164 1.00 89.69 100 LYS A O 1
ATOM 754 N N . PHE A 1 101 ? 6.015 6.559 10.306 1.00 91.50 101 PHE A N 1
ATOM 755 C CA . PHE A 1 101 ? 5.081 5.477 10.009 1.00 91.50 101 PHE A CA 1
ATOM 756 C C . PHE A 1 101 ? 4.496 4.867 11.290 1.00 91.50 101 PHE A C 1
ATOM 758 O O . PHE A 1 101 ? 3.292 4.648 11.375 1.00 91.50 101 PHE A O 1
ATOM 765 N N . GLN A 1 102 ? 5.325 4.638 12.313 1.00 92.75 102 GLN A N 1
ATOM 766 C CA . GLN A 1 102 ? 4.863 4.152 13.615 1.00 92.75 102 GLN A CA 1
ATOM 767 C C . GLN A 1 102 ? 3.900 5.135 14.285 1.00 92.75 102 GLN A C 1
ATOM 769 O O . GLN A 1 102 ? 2.888 4.709 14.837 1.00 92.75 102 GLN A O 1
ATOM 774 N N . GLU A 1 103 ? 4.206 6.429 14.233 1.00 94.25 103 GLU A N 1
ATOM 775 C CA . GLU A 1 103 ? 3.343 7.485 14.763 1.00 94.25 103 GLU A CA 1
ATOM 776 C C . GLU A 1 103 ? 1.988 7.509 14.047 1.00 94.25 103 GLU A C 1
ATOM 778 O O . GLU A 1 103 ? 0.950 7.460 14.704 1.00 94.25 103 GLU A O 1
ATOM 783 N N . LEU A 1 104 ? 1.993 7.447 12.711 1.00 95.00 104 LEU A N 1
ATOM 784 C CA . LEU A 1 104 ? 0.775 7.353 11.907 1.00 95.00 104 LEU A CA 1
ATOM 785 C C . LEU A 1 104 ? -0.073 6.137 12.285 1.00 95.00 104 LEU A C 1
ATOM 787 O O . LEU A 1 104 ? -1.267 6.276 12.522 1.00 95.00 104 LEU A O 1
ATOM 791 N N . VAL A 1 105 ? 0.525 4.945 12.357 1.00 94.06 105 VAL A N 1
ATOM 792 C CA . VAL A 1 105 ? -0.208 3.715 12.696 1.00 94.06 105 VAL A CA 1
ATOM 793 C C . VAL A 1 105 ? -0.815 3.803 14.099 1.00 94.06 105 VAL A C 1
ATOM 795 O O . VAL A 1 105 ? -1.968 3.417 14.281 1.00 94.06 105 VAL A O 1
ATOM 798 N N . ARG A 1 106 ? -0.084 4.346 15.082 1.00 94.12 106 ARG A N 1
ATOM 799 C CA . ARG A 1 106 ? -0.612 4.557 16.442 1.00 94.12 106 ARG A CA 1
ATOM 800 C C . ARG A 1 106 ? -1.801 5.511 16.449 1.00 94.12 106 ARG A C 1
ATOM 802 O O . ARG A 1 106 ? -2.791 5.224 17.115 1.00 94.12 106 ARG A O 1
ATOM 809 N N . GLU A 1 107 ? -1.709 6.602 15.698 1.00 94.44 107 GLU A N 1
ATOM 810 C CA . GLU A 1 107 ? -2.770 7.605 15.606 1.00 94.44 107 GLU A CA 1
ATOM 811 C C . GLU A 1 107 ? -4.015 7.078 14.882 1.00 94.44 107 GLU A C 1
ATOM 813 O O . GLU A 1 107 ? -5.143 7.380 15.262 1.00 94.44 107 GLU A O 1
ATOM 818 N N . VAL A 1 108 ? -3.830 6.243 13.857 1.00 93.75 108 VAL A N 1
ATOM 819 C CA . VAL A 1 108 ? -4.943 5.557 13.191 1.00 93.75 108 VAL A CA 1
ATOM 820 C C . VAL A 1 108 ? -5.641 4.622 14.176 1.00 93.75 108 VAL A C 1
ATOM 822 O O . VAL A 1 108 ? -6.854 4.719 14.335 1.00 93.75 108 VAL A O 1
ATOM 825 N N . ILE A 1 109 ? -4.892 3.763 14.876 1.00 92.38 109 ILE A N 1
ATOM 826 C CA . ILE A 1 109 ? -5.459 2.798 15.832 1.00 92.38 109 ILE A CA 1
ATOM 827 C C . ILE A 1 109 ? -6.199 3.512 16.972 1.00 92.38 109 ILE A C 1
ATOM 829 O O . ILE A 1 109 ? -7.327 3.139 17.274 1.00 92.38 109 ILE A O 1
ATOM 833 N N . SER A 1 110 ? -5.630 4.576 17.554 1.00 91.94 110 SER A N 1
ATOM 834 C CA . SER A 1 110 ? -6.261 5.319 18.662 1.00 91.94 110 SER A CA 1
ATOM 835 C C . SER A 1 110 ? -7.611 5.952 18.291 1.00 91.94 110 SER A C 1
ATOM 837 O O . SER A 1 110 ? -8.443 6.238 19.156 1.00 91.94 110 SER A O 1
ATOM 839 N N . LYS A 1 111 ? -7.833 6.192 16.997 1.00 89.56 111 LYS A N 1
ATOM 840 C CA . LYS A 1 111 ? -9.068 6.751 16.446 1.00 89.56 111 LYS A CA 1
ATOM 841 C C . LYS A 1 111 ? -10.001 5.698 15.851 1.00 89.56 111 LYS A C 1
ATOM 843 O O . LYS A 1 111 ? -11.180 5.999 15.679 1.00 89.56 111 LYS A O 1
ATOM 848 N N . MET A 1 112 ? -9.515 4.488 15.560 1.00 85.50 112 MET A N 1
ATOM 849 C CA . MET A 1 112 ? -10.357 3.372 15.110 1.00 85.50 112 MET A CA 1
ATOM 850 C C . MET A 1 112 ? -11.408 3.003 16.162 1.00 85.50 112 MET A C 1
ATOM 852 O O . MET A 1 112 ? -12.545 2.746 15.785 1.00 85.50 112 MET A O 1
ATOM 856 N N . ASP A 1 113 ? -11.075 3.098 17.452 1.00 68.12 113 ASP A N 1
ATOM 857 C CA . ASP A 1 113 ? -12.002 2.830 18.566 1.00 68.12 113 ASP A CA 1
ATOM 858 C C . ASP A 1 113 ? -13.221 3.776 18.605 1.00 68.12 113 ASP A C 1
ATOM 860 O O . ASP A 1 113 ? -14.164 3.544 19.353 1.00 68.12 113 ASP A O 1
ATOM 864 N N . LYS A 1 114 ? -13.210 4.863 17.819 1.00 61.88 114 LYS A N 1
ATOM 865 C CA . LYS A 1 114 ? -14.298 5.856 17.735 1.00 61.88 114 LYS A CA 1
ATOM 866 C C . LYS A 1 114 ? -15.212 5.660 16.517 1.00 61.88 114 LYS A C 1
ATOM 868 O O . LYS A 1 114 ? -16.095 6.487 16.296 1.00 61.88 114 LYS A O 1
ATOM 873 N N . LEU A 1 115 ? -14.939 4.654 15.682 1.00 60.81 115 LEU A N 1
ATOM 874 C CA . LEU A 1 115 ? -15.649 4.376 14.424 1.00 60.81 115 LEU A CA 1
ATOM 875 C C . LEU A 1 115 ? -16.644 3.210 14.514 1.00 60.81 115 LEU A C 1
ATOM 877 O O . LEU A 1 115 ? -17.435 3.046 13.581 1.00 60.81 115 LEU A O 1
ATOM 881 N N . ASP A 1 116 ? -16.585 2.422 15.588 1.00 52.78 116 ASP A N 1
ATOM 882 C CA . ASP A 1 116 ? -17.574 1.395 15.939 1.00 52.78 116 ASP A CA 1
ATOM 883 C C . ASP A 1 116 ? -18.573 1.945 16.976 1.00 52.78 116 ASP A C 1
ATOM 885 O O . ASP A 1 116 ? -19.749 1.514 16.928 1.00 52.78 116 ASP A O 1
#